Protein AF-A0A964ITR0-F1 (afdb_monomer_lite)

Sequence (146 aa):
MVRITKDMIMNPSRFAVGSYAFGALSALVSAALAALTTHGLAGLAPAGDQAVEWFKIATSFQMNHALGLIVVTAIAERLDAGQARTLMRAAAVLLGAGALLFPAALYSLSFGGPVFLAPYGGIAAMAGWALFGVAVLVTLKPKTTE

Foldseek 3Di:
DPPVVVVVPDPQPPLLVVLLVLLVVLLVVLVVLLVCLVPPLQVVFPLRVLLSVLSVVLSVL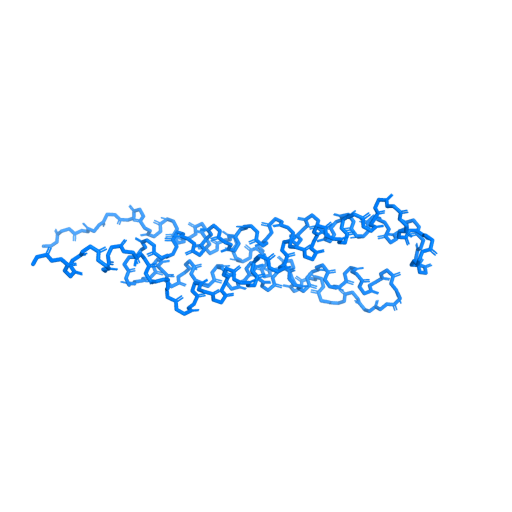LNVLSVVLNVLSVVLRVDDPDDLSVLSSQLSVLSSLLSPQQSVLSNQVSRVHHNVSNVVSVVSNVSSVVSNVVSVVVVPPDDPDD

Secondary structure (DSSP, 8-state):
--STTTTTS----HHHHHHHHHHHHHHHHHHHHHHHHHHTHHHHSTTTHHHHHHHHHHHHHHHHHHHHHHHHHHHHTTSPSSHHHHHHHHHHHHHHHHHHHHHHHHHHHTTT---TTHHHHHHHHHHHHHHHHHHHHHHTS-----

Radius of gyration: 18.73 Å; chains: 1; bounding box: 46×23×64 Å

Structure (mmCIF, N/CA/C/O backbone):
data_AF-A0A964ITR0-F1
#
_entry.id   AF-A0A964ITR0-F1
#
loop_
_atom_site.group_PDB
_atom_site.id
_atom_site.type_symbol
_atom_site.label_atom_id
_atom_site.label_alt_id
_atom_site.label_comp_id
_atom_site.label_asym_id
_atom_site.label_entity_id
_atom_site.label_seq_id
_atom_site.pdbx_PDB_ins_code
_atom_site.Cartn_x
_atom_site.Cartn_y
_atom_site.Cartn_z
_atom_site.occupancy
_atom_site.B_iso_or_equiv
_atom_site.auth_seq_id
_atom_site.auth_comp_id
_atom_site.auth_asym_id
_atom_site.auth_atom_id
_atom_site.pdbx_PDB_model_num
ATOM 1 N N . MET A 1 1 ? 3.448 8.458 42.096 1.00 51.94 1 MET A N 1
ATOM 2 C CA . MET A 1 1 ? 2.550 9.114 41.117 1.00 51.94 1 MET A CA 1
ATOM 3 C C . MET A 1 1 ? 3.240 9.481 39.783 1.00 51.94 1 MET A C 1
ATOM 5 O O . MET A 1 1 ? 2.706 10.287 39.045 1.00 51.94 1 MET A O 1
ATOM 9 N N . VAL A 1 2 ? 4.384 8.868 39.424 1.00 54.69 2 VAL A N 1
ATOM 10 C CA . VAL A 1 2 ? 5.163 9.182 38.191 1.00 54.69 2 VAL A CA 1
ATOM 11 C C . VAL A 1 2 ? 5.130 8.032 37.159 1.00 54.69 2 VAL A C 1
ATOM 13 O O . VAL A 1 2 ? 5.661 8.143 36.063 1.00 54.69 2 VAL A O 1
ATOM 16 N N . ARG A 1 3 ? 4.475 6.906 37.481 1.00 52.09 3 ARG A N 1
ATOM 17 C CA . ARG A 1 3 ? 4.377 5.739 36.583 1.00 52.09 3 ARG A CA 1
ATOM 18 C C . ARG A 1 3 ? 3.270 5.880 35.527 1.00 52.09 3 ARG A C 1
ATOM 20 O O . ARG A 1 3 ? 3.436 5.381 34.426 1.00 52.09 3 ARG A O 1
ATOM 27 N N . ILE A 1 4 ? 2.214 6.640 35.834 1.00 52.41 4 ILE A N 1
ATOM 28 C CA . ILE A 1 4 ? 1.032 6.821 34.970 1.00 52.41 4 ILE A CA 1
ATOM 29 C C . ILE A 1 4 ? 1.361 7.618 33.694 1.00 52.41 4 ILE A C 1
ATOM 31 O O . ILE A 1 4 ? 0.787 7.372 32.641 1.00 52.41 4 ILE A O 1
ATOM 35 N N . TH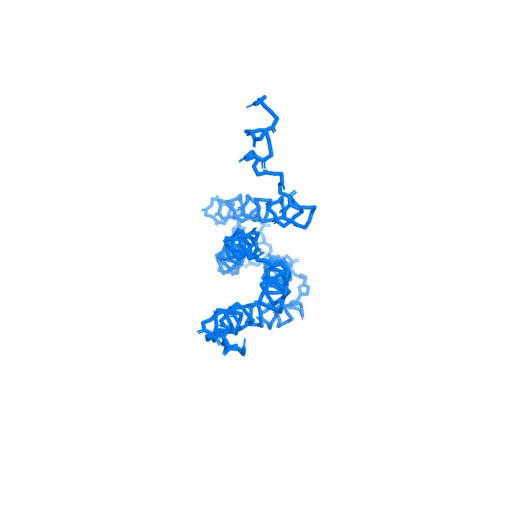R A 1 5 ? 2.331 8.535 33.738 1.00 48.47 5 THR A N 1
ATOM 36 C CA . THR A 1 5 ? 2.708 9.342 32.566 1.00 48.47 5 THR A CA 1
ATOM 37 C C . THR A 1 5 ? 3.561 8.587 31.549 1.00 48.47 5 THR A C 1
ATOM 39 O O . THR A 1 5 ? 3.550 8.948 30.377 1.00 48.47 5 THR A O 1
ATOM 42 N N . LYS A 1 6 ? 4.269 7.522 31.952 1.00 48.06 6 LYS A N 1
ATOM 43 C CA . LYS A 1 6 ? 5.081 6.716 31.025 1.00 48.06 6 LYS A CA 1
ATOM 44 C C . LYS A 1 6 ? 4.223 5.753 30.201 1.00 48.06 6 LYS A C 1
ATOM 46 O O . LYS A 1 6 ? 4.544 5.521 29.044 1.00 48.06 6 LYS A O 1
ATOM 51 N N . ASP A 1 7 ? 3.102 5.298 30.759 1.00 47.41 7 ASP A N 1
ATOM 52 C CA . ASP A 1 7 ? 2.083 4.520 30.039 1.00 47.41 7 ASP A CA 1
ATOM 53 C C . ASP A 1 7 ? 1.262 5.396 29.069 1.00 47.41 7 ASP A C 1
ATOM 55 O O . ASP A 1 7 ? 0.614 4.891 28.156 1.00 47.41 7 ASP A O 1
ATOM 59 N N . MET A 1 8 ? 1.332 6.723 29.235 1.00 48.25 8 MET A N 1
ATOM 60 C CA . MET A 1 8 ? 0.747 7.719 28.329 1.00 48.25 8 MET A CA 1
ATOM 61 C C . MET A 1 8 ? 1.672 8.063 27.145 1.00 48.25 8 MET A C 1
ATOM 63 O O . MET A 1 8 ? 1.247 8.714 26.190 1.00 48.25 8 MET A O 1
ATOM 67 N N . ILE A 1 9 ? 2.926 7.593 27.171 1.00 54.16 9 ILE A N 1
ATOM 68 C CA . ILE A 1 9 ? 3.764 7.501 25.976 1.00 54.16 9 ILE A CA 1
ATOM 69 C C . ILE A 1 9 ? 3.270 6.262 25.237 1.00 54.16 9 ILE A C 1
ATOM 71 O O . ILE A 1 9 ? 3.564 5.141 25.646 1.00 54.16 9 ILE A O 1
ATOM 75 N N . MET A 1 10 ? 2.469 6.469 24.189 1.00 60.19 10 MET A N 1
ATOM 76 C CA . MET A 1 10 ? 1.902 5.395 23.375 1.00 60.19 10 MET A CA 1
ATOM 77 C C . MET A 1 10 ? 2.989 4.387 23.003 1.00 60.19 10 MET A C 1
ATOM 79 O O . MET A 1 10 ? 3.831 4.677 22.157 1.00 60.19 10 MET A O 1
ATOM 83 N N . ASN A 1 11 ? 2.976 3.210 23.627 1.00 78.19 11 ASN A N 1
ATOM 84 C CA . ASN A 1 11 ? 3.771 2.093 23.154 1.00 78.19 11 ASN A CA 1
ATOM 85 C C . ASN A 1 11 ? 2.966 1.453 22.015 1.00 78.19 11 ASN A C 1
ATOM 87 O O . ASN A 1 11 ? 1.962 0.790 22.298 1.00 78.19 11 ASN A O 1
ATOM 91 N N . PRO A 1 12 ? 3.309 1.707 20.738 1.00 82.00 12 PRO A N 1
ATOM 92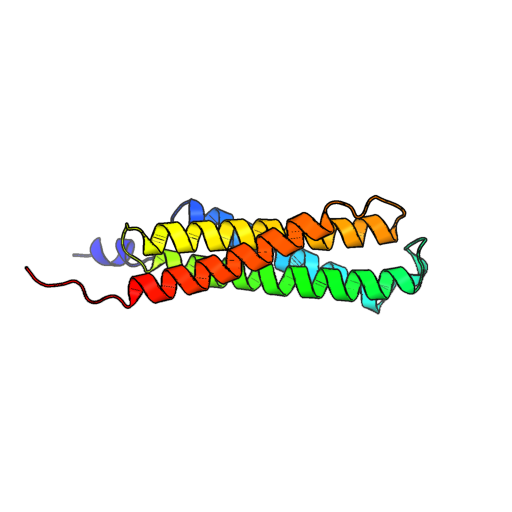 C CA . PRO A 1 12 ? 2.549 1.162 19.625 1.00 82.00 12 PRO A CA 1
ATOM 93 C C . PRO A 1 12 ? 2.531 -0.364 19.714 1.00 82.00 12 PRO A C 1
ATOM 95 O O . PRO A 1 12 ? 3.535 -0.996 20.055 1.00 82.00 12 PRO A O 1
ATOM 98 N N . SER A 1 13 ? 1.397 -0.985 19.385 1.00 92.75 13 SER A N 1
ATOM 99 C CA . SER A 1 13 ? 1.360 -2.442 19.296 1.00 92.75 13 SER A CA 1
ATOM 100 C C . SER A 1 13 ? 2.382 -2.940 18.268 1.00 92.75 13 SER A C 1
ATOM 102 O O . SER A 1 13 ? 2.724 -2.245 17.311 1.00 92.75 13 SER A O 1
ATOM 104 N N . ARG A 1 14 ? 2.841 -4.189 18.413 1.00 94.88 14 ARG A N 1
ATOM 105 C CA . ARG A 1 14 ? 3.760 -4.814 17.440 1.00 94.88 14 ARG A CA 1
ATOM 106 C C . ARG A 1 14 ? 3.228 -4.741 16.003 1.00 94.88 14 ARG A C 1
ATOM 108 O O . ARG A 1 14 ? 3.999 -4.539 15.072 1.00 94.88 14 ARG A O 1
ATOM 115 N N . PHE A 1 15 ? 1.907 -4.859 15.848 1.00 95.94 15 PHE A N 1
ATOM 116 C CA . PHE A 1 15 ? 1.224 -4.672 14.570 1.00 95.94 15 PHE A CA 1
ATOM 117 C C . PHE A 1 15 ? 1.441 -3.262 14.009 1.00 95.94 15 PHE A C 1
ATOM 119 O O . PHE A 1 15 ? 1.785 -3.112 12.837 1.00 95.94 15 PHE A O 1
ATOM 126 N N . ALA A 1 16 ? 1.257 -2.238 14.844 1.00 96.88 16 ALA A N 1
ATOM 127 C CA . ALA A 1 16 ? 1.418 -0.854 14.434 1.00 96.88 16 ALA A CA 1
ATOM 128 C C . ALA A 1 16 ? 2.868 -0.537 14.064 1.00 96.88 16 ALA A C 1
ATOM 130 O O . ALA A 1 16 ? 3.100 0.047 13.013 1.00 96.88 16 ALA A O 1
ATOM 131 N N . VAL A 1 17 ? 3.844 -1.003 14.851 1.00 97.44 17 VAL A N 1
ATOM 132 C CA . VAL A 1 17 ? 5.274 -0.849 14.525 1.00 97.44 17 VAL A CA 1
ATOM 133 C C . VAL A 1 17 ? 5.588 -1.429 13.145 1.00 97.44 17 VAL A C 1
ATOM 135 O O . VAL A 1 17 ? 6.172 -0.738 12.313 1.00 97.44 17 VAL A O 1
ATOM 138 N N . GLY A 1 18 ? 5.161 -2.668 12.880 1.00 98.06 18 GLY A N 1
ATOM 139 C CA . GLY A 1 18 ? 5.386 -3.314 11.585 1.00 98.06 18 GLY A CA 1
ATOM 140 C C . GLY A 1 18 ? 4.703 -2.580 10.430 1.00 98.06 18 GLY A C 1
ATOM 141 O O . GLY A 1 18 ? 5.325 -2.337 9.399 1.00 98.06 18 GLY A O 1
ATOM 142 N N . SER A 1 19 ? 3.450 -2.166 10.623 1.00 98.31 19 SER A N 1
ATOM 143 C CA . SER A 1 19 ? 2.670 -1.460 9.599 1.00 98.31 19 SER A CA 1
ATOM 144 C C . SER A 1 19 ? 3.242 -0.074 9.295 1.00 98.31 19 SER A C 1
ATOM 146 O O . SER A 1 19 ? 3.353 0.300 8.132 1.00 98.31 19 SER A O 1
ATOM 148 N N . TYR A 1 20 ? 3.676 0.676 10.310 1.00 98.56 20 TYR A N 1
ATOM 149 C CA . TYR A 1 20 ? 4.324 1.971 10.105 1.00 98.56 20 TYR A CA 1
ATOM 150 C C . TYR A 1 20 ? 5.673 1.836 9.412 1.00 98.56 20 TYR A C 1
ATOM 152 O O . TYR A 1 20 ? 5.942 2.592 8.484 1.00 98.56 20 TYR A O 1
ATOM 160 N N . ALA A 1 21 ? 6.498 0.864 9.813 1.00 98.50 21 ALA A N 1
ATOM 161 C CA . ALA A 1 21 ? 7.769 0.607 9.148 1.00 98.50 21 ALA A CA 1
ATOM 162 C C . ALA A 1 21 ? 7.551 0.252 7.669 1.00 98.50 21 ALA A C 1
ATOM 164 O O . ALA A 1 21 ? 8.182 0.839 6.792 1.00 98.50 21 ALA A O 1
ATOM 165 N N . PHE A 1 22 ? 6.606 -0.646 7.382 1.00 98.69 22 PHE A N 1
ATOM 166 C CA . PHE A 1 22 ? 6.273 -1.032 6.014 1.00 98.69 22 PHE A CA 1
ATOM 167 C C . PHE A 1 22 ? 5.727 0.144 5.191 1.00 98.69 22 PHE A C 1
ATOM 169 O O . PHE A 1 22 ? 6.153 0.348 4.056 1.00 98.69 22 PHE A O 1
ATOM 176 N N . GLY A 1 23 ? 4.826 0.948 5.761 1.00 98.69 23 GLY A N 1
ATOM 177 C CA . GLY A 1 23 ? 4.282 2.137 5.106 1.00 98.69 23 GLY A CA 1
ATOM 178 C C . GLY A 1 23 ? 5.344 3.187 4.813 1.00 98.69 23 GLY A C 1
ATOM 179 O O . GLY A 1 23 ? 5.424 3.679 3.691 1.00 98.69 23 GLY A O 1
ATOM 180 N N . ALA A 1 24 ? 6.202 3.491 5.788 1.00 98.75 24 ALA A N 1
ATOM 181 C CA . ALA A 1 24 ? 7.281 4.459 5.627 1.00 98.75 24 ALA A CA 1
ATOM 182 C C . ALA A 1 24 ? 8.287 4.011 4.558 1.00 98.75 24 ALA A C 1
ATOM 184 O O . ALA A 1 24 ? 8.650 4.801 3.689 1.00 98.75 24 ALA A O 1
ATOM 185 N N . LEU A 1 25 ? 8.690 2.736 4.572 1.00 98.81 25 LEU A N 1
ATOM 186 C CA . LEU A 1 25 ? 9.568 2.176 3.543 1.00 98.81 25 LEU A CA 1
ATOM 187 C C . LEU A 1 25 ? 8.901 2.186 2.165 1.00 98.81 25 LEU A C 1
ATOM 189 O O . LEU A 1 25 ? 9.534 2.561 1.183 1.00 98.81 25 LEU A O 1
ATOM 193 N N . SER A 1 26 ? 7.615 1.842 2.086 1.00 98.69 26 SER A N 1
ATOM 194 C CA 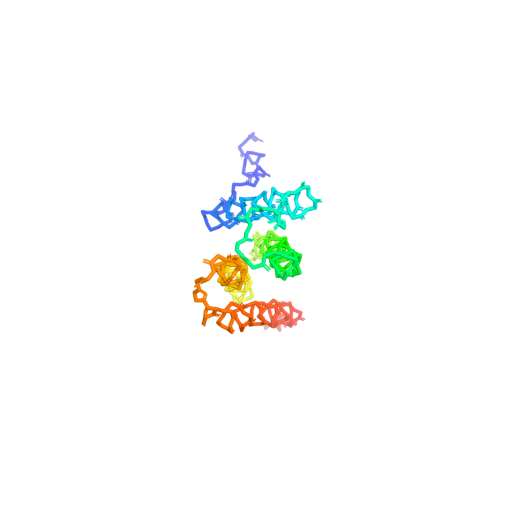. SER A 1 26 ? 6.867 1.865 0.825 1.00 98.69 26 SER A CA 1
ATOM 195 C C . SER A 1 26 ? 6.753 3.281 0.257 1.00 98.69 26 SER A C 1
ATOM 197 O O . SER A 1 26 ? 6.963 3.469 -0.940 1.00 98.69 26 SER A O 1
ATOM 199 N N . ALA A 1 27 ? 6.483 4.280 1.099 1.00 98.81 27 ALA A N 1
ATOM 200 C CA . ALA A 1 27 ? 6.452 5.686 0.708 1.00 98.81 27 ALA A CA 1
ATOM 201 C C . ALA A 1 27 ? 7.840 6.189 0.271 1.00 98.81 27 ALA A C 1
ATOM 203 O O . ALA A 1 27 ? 7.954 6.869 -0.747 1.00 98.81 27 ALA A O 1
ATOM 204 N N . LEU A 1 28 ? 8.906 5.804 0.982 1.00 98.81 28 LEU A N 1
ATOM 205 C CA . LEU A 1 28 ? 10.284 6.142 0.618 1.00 98.81 28 LEU A CA 1
ATOM 206 C C . LEU A 1 28 ? 10.668 5.566 -0.751 1.00 98.81 28 LEU A C 1
ATOM 208 O O . LEU A 1 28 ? 11.170 6.297 -1.603 1.00 98.81 28 LEU A O 1
ATOM 212 N N . VAL A 1 29 ? 10.397 4.277 -0.983 1.00 98.75 29 VAL A N 1
ATOM 213 C CA . VAL A 1 29 ? 10.639 3.623 -2.280 1.00 98.75 29 VAL A CA 1
ATOM 214 C C . VAL A 1 29 ? 9.847 4.323 -3.378 1.00 98.75 29 VAL A C 1
ATOM 216 O O . VAL A 1 29 ? 10.403 4.643 -4.423 1.00 98.75 29 VAL A O 1
ATOM 219 N N . SER A 1 30 ? 8.575 4.631 -3.127 1.00 98.69 30 SER A N 1
ATOM 220 C CA . SER A 1 30 ? 7.758 5.375 -4.081 1.00 98.69 30 SER A CA 1
ATOM 221 C C . SER A 1 30 ? 8.353 6.743 -4.419 1.00 98.69 30 SER A C 1
ATOM 223 O O . SER A 1 30 ? 8.354 7.116 -5.588 1.00 98.69 30 SER A O 1
ATOM 225 N N . ALA A 1 31 ? 8.842 7.499 -3.434 1.00 98.56 31 ALA A N 1
ATOM 226 C CA . ALA A 1 31 ? 9.439 8.812 -3.666 1.00 98.56 31 ALA A CA 1
ATOM 227 C C . ALA A 1 31 ? 10.743 8.707 -4.475 1.00 98.56 31 ALA A C 1
ATOM 229 O O . ALA A 1 31 ? 10.944 9.457 -5.430 1.00 98.56 31 ALA A O 1
ATOM 230 N N . ALA A 1 32 ? 11.599 7.735 -4.143 1.00 98.56 32 ALA A N 1
ATOM 231 C CA . ALA A 1 32 ? 12.842 7.485 -4.868 1.00 98.56 32 ALA A CA 1
ATOM 232 C C . ALA A 1 32 ? 12.581 7.074 -6.328 1.00 98.56 32 ALA A C 1
ATOM 234 O O . ALA A 1 32 ? 13.202 7.607 -7.249 1.00 98.56 32 ALA A O 1
ATOM 235 N N . LEU A 1 33 ? 11.626 6.169 -6.558 1.00 98.25 33 LEU A N 1
ATOM 236 C CA . LEU A 1 33 ? 11.261 5.732 -7.906 1.00 98.25 33 LEU A CA 1
ATOM 237 C C . LEU A 1 33 ? 10.540 6.834 -8.695 1.00 98.25 33 LEU A C 1
ATOM 239 O O . LEU A 1 33 ? 10.762 6.952 -9.898 1.00 98.25 33 LEU A O 1
ATOM 243 N N . ALA A 1 34 ? 9.747 7.694 -8.050 1.00 98.00 34 ALA A N 1
ATOM 244 C CA . ALA A 1 34 ? 9.143 8.858 -8.704 1.00 98.00 34 ALA A CA 1
ATOM 245 C C . ALA A 1 34 ? 10.208 9.870 -9.172 1.00 98.00 34 ALA A C 1
ATOM 247 O O . ALA A 1 34 ? 10.111 10.413 -10.276 1.00 98.00 34 ALA A O 1
ATOM 248 N N . ALA A 1 35 ? 11.271 10.070 -8.385 1.00 97.69 35 ALA A N 1
ATOM 249 C CA . ALA A 1 35 ? 12.417 10.875 -8.805 1.00 97.69 35 ALA A CA 1
ATOM 250 C C . ALA A 1 35 ? 13.148 10.237 -10.003 1.00 97.69 35 ALA A C 1
ATOM 252 O O . ALA A 1 35 ? 13.403 10.916 -10.998 1.00 97.69 35 ALA A O 1
ATOM 253 N N . LEU A 1 36 ? 13.407 8.922 -9.962 1.00 96.88 36 LEU A N 1
ATOM 254 C CA . LEU A 1 36 ? 13.999 8.183 -11.089 1.00 96.88 36 LEU A CA 1
ATOM 255 C C . LEU A 1 36 ? 13.165 8.326 -12.374 1.00 96.88 36 LEU A C 1
ATOM 257 O O . LEU A 1 36 ? 13.714 8.528 -13.458 1.00 96.88 36 LEU A O 1
ATOM 261 N N . THR A 1 37 ? 11.839 8.271 -12.235 1.00 96.56 37 THR A N 1
ATOM 262 C CA . THR A 1 37 ? 10.872 8.395 -13.337 1.00 96.56 37 THR A CA 1
ATOM 263 C C . THR A 1 37 ? 11.028 9.709 -14.096 1.00 96.56 37 THR A C 1
ATOM 265 O O . THR A 1 37 ? 10.991 9.711 -15.322 1.00 96.56 37 THR A O 1
ATOM 268 N N . THR A 1 38 ? 11.246 10.815 -13.381 1.00 92.12 38 THR A N 1
ATOM 269 C CA . THR A 1 38 ? 11.342 12.161 -13.972 1.00 92.12 38 THR A CA 1
ATOM 270 C C . THR A 1 38 ? 12.712 12.449 -14.593 1.00 92.12 38 THR A C 1
ATOM 272 O O . THR A 1 38 ? 12.801 13.232 -15.534 1.00 92.12 38 THR A O 1
ATOM 275 N N . HIS A 1 39 ? 13.785 11.841 -14.078 1.00 91.69 39 HIS A N 1
ATOM 276 C CA . HIS A 1 39 ? 15.153 12.257 -14.412 1.00 91.69 39 HIS A CA 1
ATOM 277 C C . HIS A 1 39 ? 15.944 11.289 -15.300 1.00 91.69 39 HIS A C 1
ATOM 279 O O . HIS A 1 39 ? 16.929 11.719 -15.894 1.00 91.69 39 HIS A O 1
ATOM 285 N N . GLY A 1 40 ? 15.564 10.010 -15.410 1.00 90.81 40 GLY A N 1
ATOM 286 C CA . GLY A 1 40 ? 16.393 9.064 -16.174 1.00 90.81 40 GLY A CA 1
ATOM 287 C C . GLY A 1 40 ? 15.766 7.734 -16.573 1.00 90.81 40 GLY A C 1
ATOM 288 O O . GLY A 1 40 ? 16.417 6.955 -17.267 1.00 90.81 40 GLY A O 1
ATOM 289 N N . LEU A 1 41 ? 14.524 7.449 -16.175 1.00 95.06 41 LEU A N 1
ATOM 290 C CA . LEU A 1 41 ? 13.933 6.129 -16.398 1.00 95.06 41 LEU A CA 1
ATOM 291 C C . LEU A 1 41 ? 13.803 5.747 -17.880 1.00 95.06 41 LEU A C 1
ATOM 293 O O . LEU A 1 41 ? 14.081 4.599 -18.214 1.00 95.06 41 LEU A O 1
ATOM 297 N N . ALA A 1 42 ? 13.430 6.682 -18.762 1.00 94.12 42 ALA A N 1
ATOM 298 C CA . ALA A 1 42 ? 13.241 6.394 -20.189 1.00 94.12 42 ALA A CA 1
ATOM 299 C C . ALA A 1 42 ? 14.515 5.852 -20.865 1.00 94.12 42 ALA A C 1
ATOM 301 O O . ALA A 1 42 ? 14.435 4.975 -21.716 1.00 94.12 42 ALA A O 1
ATOM 302 N N . GLY A 1 43 ? 15.695 6.336 -20.459 1.00 93.88 43 GLY A N 1
ATOM 303 C CA . GLY A 1 43 ? 16.981 5.851 -20.974 1.00 93.88 43 GLY A CA 1
ATOM 304 C C . GLY A 1 43 ? 17.501 4.582 -20.288 1.00 93.88 43 GLY A C 1
ATOM 305 O O . GLY A 1 43 ? 18.478 4.002 -20.752 1.00 93.88 43 GLY A O 1
ATOM 306 N N . LEU A 1 44 ? 16.882 4.164 -19.179 1.00 95.19 44 LEU A N 1
ATOM 307 C CA . LEU A 1 44 ? 17.295 3.009 -18.376 1.00 95.19 44 LEU A CA 1
ATOM 308 C C . LEU A 1 44 ? 16.446 1.765 -18.666 1.00 95.19 44 LEU A C 1
ATOM 310 O O . LEU A 1 44 ? 16.966 0.650 -18.706 1.00 95.19 44 LEU A O 1
ATOM 314 N N . ALA A 1 45 ? 15.132 1.943 -18.798 1.00 96.44 45 ALA A N 1
ATOM 315 C CA . ALA A 1 45 ? 14.190 0.847 -18.949 1.00 96.44 45 ALA A CA 1
ATOM 316 C C . ALA A 1 45 ? 14.049 0.433 -20.427 1.00 96.44 45 ALA A C 1
ATOM 318 O O . ALA A 1 45 ? 13.848 1.300 -21.278 1.00 96.44 45 ALA A O 1
ATOM 319 N N . PRO A 1 46 ? 14.051 -0.875 -20.753 1.00 95.88 46 PRO A N 1
ATOM 320 C CA . PRO A 1 46 ? 13.831 -1.364 -22.118 1.00 95.88 46 PRO A CA 1
ATOM 321 C C . PRO A 1 46 ? 12.522 -0.884 -22.756 1.00 95.88 46 PRO A C 1
ATOM 323 O O . PRO A 1 46 ? 12.448 -0.737 -23.972 1.00 95.88 46 PRO A O 1
ATOM 326 N N . ALA A 1 47 ? 11.490 -0.632 -21.945 1.00 94.88 47 ALA A N 1
ATOM 327 C CA . ALA A 1 47 ? 10.207 -0.119 -22.417 1.00 94.88 47 ALA A CA 1
ATOM 328 C C . ALA A 1 47 ? 10.200 1.402 -22.704 1.00 94.88 47 ALA A C 1
ATOM 330 O O . ALA A 1 47 ? 9.161 1.935 -23.093 1.00 94.88 47 ALA A O 1
ATOM 331 N N . GLY A 1 48 ? 11.323 2.110 -22.530 1.00 96.06 48 GLY A N 1
ATOM 332 C CA . GLY A 1 48 ? 11.468 3.520 -22.903 1.00 96.06 48 GLY A CA 1
ATOM 333 C C . GLY A 1 48 ? 10.436 4.433 -22.235 1.00 96.06 48 GLY A C 1
ATOM 334 O O . GLY A 1 48 ? 10.174 4.326 -21.037 1.00 96.06 48 GLY A O 1
ATOM 335 N N . ASP A 1 49 ? 9.801 5.307 -23.016 1.00 96.69 49 ASP A N 1
ATOM 336 C CA . ASP A 1 49 ? 8.777 6.243 -22.525 1.00 96.69 49 ASP A CA 1
ATOM 337 C C . ASP A 1 49 ? 7.551 5.539 -21.923 1.00 96.69 49 ASP A C 1
ATOM 339 O O . ASP A 1 49 ? 6.928 6.048 -20.991 1.00 96.69 49 ASP A O 1
ATOM 343 N N . GLN A 1 50 ? 7.232 4.322 -22.372 1.00 97.12 50 GLN A N 1
ATOM 344 C CA . GLN A 1 50 ? 6.137 3.546 -21.791 1.00 97.12 50 GLN A CA 1
ATOM 345 C C . GLN A 1 50 ? 6.433 3.157 -20.332 1.00 97.12 50 GLN A C 1
ATOM 347 O O . GLN A 1 50 ? 5.520 3.118 -19.501 1.00 97.12 50 GLN A O 1
ATOM 352 N N . ALA A 1 51 ? 7.709 2.934 -19.989 1.00 97.81 51 ALA A N 1
ATOM 353 C CA . ALA A 1 51 ? 8.125 2.691 -18.610 1.00 97.81 51 ALA A CA 1
ATOM 354 C C . ALA A 1 51 ? 7.853 3.900 -17.710 1.00 97.81 51 ALA A C 1
ATOM 356 O O . ALA A 1 51 ? 7.486 3.719 -16.548 1.00 97.81 51 ALA A O 1
ATOM 357 N N . VAL A 1 52 ? 8.014 5.118 -18.238 1.00 98.19 52 VAL A N 1
ATOM 358 C CA . VAL A 1 52 ? 7.740 6.367 -17.514 1.00 98.19 52 VAL A CA 1
ATOM 359 C C . VAL A 1 52 ? 6.273 6.439 -17.111 1.00 98.19 52 VAL A C 1
ATOM 361 O O . VAL A 1 52 ? 5.974 6.710 -15.947 1.00 98.19 52 VAL A O 1
ATOM 364 N N . GLU A 1 53 ? 5.358 6.123 -18.024 1.00 98.06 53 GLU A N 1
ATOM 365 C CA . GLU A 1 53 ? 3.924 6.116 -17.723 1.00 98.06 53 GLU A CA 1
ATOM 366 C C . GLU A 1 53 ? 3.551 5.038 -16.698 1.00 98.06 53 GLU A C 1
ATOM 368 O O . GLU A 1 53 ? 2.845 5.315 -15.724 1.00 98.06 53 GLU A O 1
ATOM 373 N N . TRP A 1 54 ? 4.092 3.824 -16.831 1.00 98.38 54 TRP A N 1
ATOM 374 C CA . TRP A 1 54 ? 3.860 2.768 -15.844 1.00 98.38 54 TRP A CA 1
ATOM 375 C C . TRP A 1 54 ? 4.413 3.117 -14.464 1.00 98.38 54 TRP A C 1
ATOM 377 O O . TRP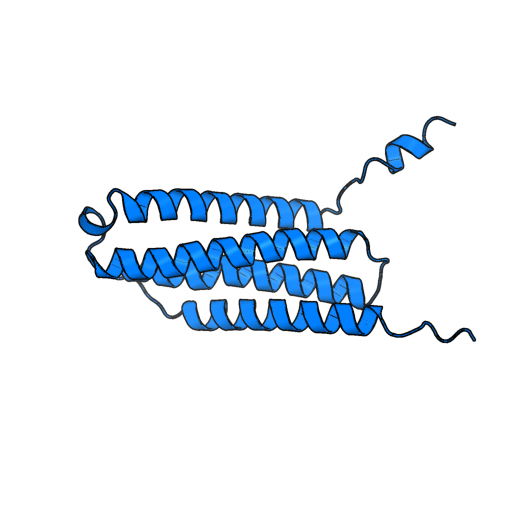 A 1 54 ? 3.733 2.889 -13.464 1.00 98.38 54 TRP A O 1
ATOM 387 N N . PHE A 1 55 ? 5.602 3.715 -14.385 1.00 98.44 55 PHE A N 1
ATOM 388 C CA . PHE A 1 55 ? 6.177 4.125 -13.109 1.00 98.44 55 PHE A CA 1
ATOM 389 C C . PHE A 1 55 ? 5.411 5.282 -12.463 1.00 98.44 55 PHE A C 1
ATOM 391 O O . PHE A 1 55 ? 5.243 5.268 -11.244 1.00 98.44 55 PHE A O 1
ATOM 398 N N . LYS A 1 56 ? 4.892 6.254 -13.227 1.00 98.31 56 LYS A N 1
ATOM 399 C CA . LYS A 1 56 ? 4.024 7.317 -12.679 1.00 98.31 56 LYS A CA 1
ATOM 400 C C . LYS A 1 56 ? 2.783 6.730 -12.008 1.00 98.31 56 LYS A C 1
ATOM 402 O O . LYS A 1 56 ? 2.439 7.125 -10.892 1.00 98.31 56 LYS A O 1
ATOM 407 N N . ILE A 1 57 ? 2.141 5.760 -12.663 1.00 98.31 57 ILE A N 1
ATOM 408 C CA . ILE A 1 57 ? 0.974 5.053 -12.121 1.00 98.31 57 ILE A CA 1
A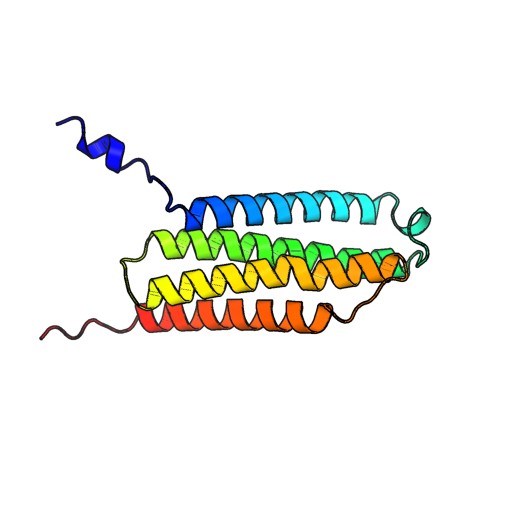TOM 409 C C . ILE A 1 57 ? 1.375 4.255 -10.875 1.00 98.31 57 ILE A C 1
ATOM 411 O O . ILE A 1 57 ? 0.742 4.383 -9.828 1.00 98.31 57 ILE A O 1
ATOM 415 N N . ALA A 1 58 ? 2.439 3.458 -10.970 1.00 98.56 58 ALA A N 1
ATOM 416 C CA . ALA A 1 58 ? 2.901 2.579 -9.904 1.00 98.56 58 ALA A CA 1
ATOM 417 C C . ALA A 1 58 ? 3.315 3.351 -8.645 1.00 98.56 58 ALA A C 1
ATOM 419 O O . ALA A 1 58 ? 2.837 3.046 -7.556 1.00 98.56 58 ALA A O 1
ATOM 420 N N . THR A 1 59 ? 4.139 4.388 -8.787 1.00 98.69 59 THR A N 1
ATOM 421 C CA . THR A 1 59 ? 4.595 5.214 -7.660 1.00 98.69 59 THR A CA 1
ATOM 422 C C . THR A 1 59 ? 3.426 5.941 -7.001 1.00 98.69 59 THR A C 1
ATOM 424 O O . THR A 1 59 ? 3.240 5.837 -5.792 1.00 98.69 59 THR A O 1
ATOM 427 N N . SER A 1 60 ? 2.547 6.579 -7.777 1.00 98.62 60 SER A N 1
ATOM 428 C CA . SER A 1 60 ? 1.352 7.232 -7.223 1.00 98.62 60 SER A CA 1
ATOM 429 C C . SER A 1 60 ? 0.457 6.237 -6.473 1.00 98.62 60 SER A C 1
ATOM 431 O O . SER A 1 60 ? 0.002 6.513 -5.361 1.00 98.62 60 SER A O 1
ATOM 433 N N . PHE A 1 61 ? 0.247 5.044 -7.038 1.00 98.75 61 PHE A N 1
ATOM 434 C CA . PHE A 1 61 ? -0.512 3.978 -6.389 1.00 98.75 61 PHE A CA 1
ATOM 435 C C . PHE A 1 61 ? 0.158 3.519 -5.085 1.00 98.75 61 PHE A C 1
ATOM 437 O O . PHE A 1 61 ? -0.511 3.423 -4.055 1.00 98.75 61 PHE A O 1
ATOM 444 N N . GLN A 1 62 ? 1.470 3.272 -5.107 1.00 98.81 62 GLN A N 1
ATOM 445 C CA . GLN A 1 62 ? 2.261 2.848 -3.953 1.00 98.81 62 GLN A CA 1
ATOM 446 C C . GLN A 1 62 ? 2.198 3.875 -2.820 1.00 98.81 62 GLN A C 1
ATOM 448 O O . GLN A 1 62 ? 1.899 3.504 -1.686 1.00 98.81 62 GLN A O 1
ATOM 453 N N . MET A 1 63 ? 2.416 5.159 -3.124 1.00 98.81 63 MET A N 1
ATOM 454 C CA . MET A 1 63 ? 2.356 6.245 -2.144 1.00 98.81 63 MET A CA 1
ATOM 455 C C . MET A 1 63 ? 0.974 6.341 -1.495 1.00 98.81 63 MET A C 1
ATOM 457 O O . MET A 1 63 ? 0.866 6.330 -0.269 1.00 98.81 63 MET A O 1
ATOM 461 N N . ASN A 1 64 ? -0.092 6.378 -2.300 1.00 98.75 64 ASN A N 1
ATOM 462 C CA . ASN A 1 64 ? -1.455 6.544 -1.793 1.00 98.75 64 ASN A CA 1
ATOM 463 C C . ASN A 1 64 ? -1.847 5.425 -0.818 1.00 98.75 64 ASN A C 1
ATOM 465 O O . ASN A 1 64 ? -2.416 5.688 0.242 1.00 98.75 64 ASN A O 1
ATOM 469 N N . HIS A 1 65 ? -1.504 4.176 -1.140 1.00 98.81 65 HIS A N 1
ATOM 470 C CA . HIS A 1 65 ? -1.843 3.028 -0.297 1.00 98.81 65 HIS A CA 1
ATOM 471 C C . HIS A 1 65 ? -0.895 2.871 0.899 1.00 98.81 65 HIS A C 1
ATOM 473 O O . HIS A 1 65 ? -1.338 2.439 1.962 1.00 98.81 65 HIS A O 1
ATOM 479 N N . ALA A 1 66 ? 0.368 3.293 0.784 1.00 98.88 66 ALA A N 1
ATOM 480 C CA . ALA A 1 66 ? 1.289 3.377 1.915 1.00 98.88 66 ALA A CA 1
ATOM 481 C C . ALA A 1 66 ? 0.828 4.412 2.956 1.00 98.88 66 ALA A C 1
ATOM 483 O O . ALA A 1 66 ? 0.812 4.126 4.154 1.00 98.88 66 ALA A O 1
ATOM 484 N N . LEU A 1 67 ? 0.389 5.594 2.512 1.00 98.81 67 LEU A N 1
ATOM 485 C CA . LEU A 1 67 ? -0.191 6.608 3.396 1.00 98.81 67 LEU A CA 1
ATOM 486 C C . LEU A 1 67 ? -1.519 6.130 3.995 1.00 98.81 67 LEU A C 1
ATOM 488 O O . LEU A 1 67 ? -1.735 6.282 5.197 1.00 98.81 67 LEU A O 1
ATOM 492 N N . GLY A 1 68 ? -2.369 5.482 3.191 1.00 98.75 68 GLY A N 1
ATOM 493 C CA . GLY A 1 68 ? -3.598 4.842 3.663 1.00 98.75 68 GLY A CA 1
ATOM 494 C C . GLY A 1 68 ? -3.336 3.823 4.775 1.00 98.75 68 GLY A C 1
ATOM 495 O O . GLY A 1 68 ? -3.942 3.914 5.839 1.00 98.75 68 GLY A O 1
ATOM 496 N N . LEU A 1 69 ? -2.379 2.909 4.584 1.00 98.81 69 LEU A N 1
ATOM 497 C CA . LEU A 1 69 ? -1.928 1.956 5.605 1.00 98.81 69 LEU A CA 1
ATOM 498 C C . LEU A 1 69 ? -1.541 2.668 6.909 1.00 98.81 69 LEU A C 1
ATOM 500 O O . LEU A 1 69 ? -1.994 2.256 7.979 1.00 98.81 69 LEU A O 1
ATOM 504 N N . ILE A 1 70 ? -0.720 3.723 6.838 1.00 98.69 70 ILE A N 1
ATOM 505 C CA . ILE A 1 70 ? -0.259 4.467 8.022 1.00 98.69 70 ILE A CA 1
ATOM 506 C C . ILE A 1 70 ? -1.450 5.091 8.756 1.00 98.69 70 ILE A C 1
ATOM 508 O O . ILE A 1 70 ? -1.595 4.905 9.965 1.00 98.69 70 ILE A O 1
ATOM 512 N N . VAL A 1 71 ? -2.331 5.787 8.036 1.00 98.62 71 VAL A N 1
ATOM 513 C CA . VAL A 1 71 ? -3.503 6.455 8.620 1.00 98.62 71 VAL A CA 1
ATOM 514 C C . VAL A 1 71 ? -4.463 5.443 9.243 1.00 98.62 71 VAL A C 1
ATOM 516 O O . VAL A 1 71 ? -4.853 5.596 10.400 1.00 98.62 71 VAL A O 1
ATOM 519 N N . VAL A 1 72 ? -4.810 4.378 8.518 1.00 98.56 72 VAL A N 1
ATOM 520 C CA . VAL A 1 72 ? -5.716 3.330 9.009 1.00 98.56 72 VAL A CA 1
ATOM 521 C C . VAL A 1 72 ? -5.126 2.623 10.232 1.00 98.56 72 VAL A C 1
ATOM 523 O O . VAL A 1 72 ? -5.842 2.387 11.205 1.00 98.56 72 VAL A O 1
ATOM 526 N N . THR A 1 73 ? -3.817 2.357 10.247 1.00 98.38 73 THR A N 1
ATOM 527 C CA . THR A 1 73 ? -3.124 1.814 11.428 1.00 98.38 73 THR A CA 1
ATOM 528 C C . THR A 1 73 ? -3.225 2.762 12.625 1.00 98.38 73 THR A C 1
ATOM 530 O O . THR A 1 73 ? -3.532 2.318 13.732 1.00 98.38 73 THR A O 1
ATOM 533 N N . ALA A 1 74 ? -3.024 4.066 12.416 1.00 97.12 74 ALA A N 1
ATOM 534 C CA . ALA A 1 74 ? -3.118 5.064 13.481 1.00 97.12 74 ALA A CA 1
ATOM 535 C C . ALA A 1 74 ? -4.525 5.160 14.078 1.00 97.12 74 ALA A C 1
ATOM 537 O O . ALA A 1 74 ? -4.668 5.312 15.291 1.00 97.12 74 ALA A O 1
ATOM 538 N N . ILE A 1 75 ? -5.561 5.020 13.249 1.00 96.44 75 ILE A N 1
ATOM 539 C CA . ILE A 1 75 ? -6.953 4.953 13.706 1.00 96.44 75 ILE A CA 1
ATOM 540 C C . ILE A 1 75 ? -7.194 3.652 14.482 1.00 96.44 75 ILE A C 1
ATOM 542 O O . ILE A 1 75 ? -7.766 3.692 15.568 1.00 96.44 75 ILE A O 1
ATOM 546 N N . ALA A 1 76 ? -6.710 2.510 13.981 1.00 96.19 76 ALA A N 1
ATOM 547 C CA . ALA A 1 76 ? -6.880 1.206 14.624 1.00 96.19 76 ALA A CA 1
ATOM 548 C C . ALA A 1 76 ? -6.326 1.161 16.058 1.00 96.19 76 ALA A C 1
ATOM 550 O O . ALA A 1 76 ? -6.883 0.479 16.915 1.00 96.19 76 ALA A O 1
ATOM 551 N N . GLU A 1 77 ? -5.232 1.873 16.329 1.00 94.06 77 GLU A N 1
ATOM 552 C CA . GLU A 1 77 ? -4.609 1.911 17.658 1.00 94.06 77 GLU A CA 1
ATOM 553 C C . GLU A 1 77 ? -5.364 2.776 18.671 1.00 94.06 77 GLU A C 1
ATOM 555 O O . GLU A 1 77 ? -5.123 2.647 19.867 1.00 94.06 77 GLU A O 1
ATOM 560 N N . ARG A 1 78 ? -6.302 3.611 18.213 1.00 92.88 78 ARG A N 1
ATOM 561 C CA . ARG A 1 78 ? -7.198 4.389 19.081 1.00 92.88 78 ARG A CA 1
ATOM 562 C C . ARG A 1 78 ? -8.490 3.651 19.423 1.00 92.88 78 ARG A C 1
ATOM 564 O O . ARG A 1 78 ? -9.272 4.153 20.222 1.00 92.88 78 ARG A O 1
ATOM 571 N N . LEU A 1 79 ? -8.735 2.501 18.798 1.00 91.62 79 LEU A N 1
ATOM 572 C CA . LEU A 1 79 ? -9.920 1.691 19.045 1.00 91.62 79 LEU A CA 1
ATOM 573 C C . LEU A 1 79 ? -9.646 0.653 20.134 1.00 91.62 79 LEU A C 1
ATOM 575 O O . LEU A 1 79 ? -8.592 0.007 20.155 1.00 91.62 79 LEU A O 1
ATOM 579 N N . ASP A 1 80 ? -10.643 0.433 20.987 1.00 91.19 80 ASP A N 1
ATOM 580 C CA . ASP A 1 80 ? -10.650 -0.691 21.918 1.00 91.19 80 ASP A CA 1
ATOM 581 C C . ASP A 1 80 ? -10.593 -2.030 21.169 1.00 91.19 80 ASP A C 1
ATOM 583 O O . ASP A 1 80 ? -10.893 -2.140 19.973 1.00 91.19 80 ASP A O 1
ATOM 587 N N . ALA A 1 81 ? -10.193 -3.088 21.877 1.00 90.81 81 ALA A N 1
ATOM 588 C CA . ALA A 1 81 ? -10.259 -4.434 21.325 1.00 90.81 81 ALA A CA 1
ATOM 589 C C . ALA A 1 81 ? -11.711 -4.777 20.940 1.00 90.81 81 ALA A C 1
ATOM 591 O O . ALA A 1 81 ? -12.621 -4.686 21.760 1.00 90.81 81 ALA A O 1
ATOM 592 N N . GLY A 1 82 ? -11.927 -5.168 19.683 1.00 92.81 82 GLY A N 1
ATOM 593 C CA . GLY A 1 82 ? -13.258 -5.460 19.162 1.00 92.81 82 GLY A CA 1
ATOM 594 C C . GLY A 1 82 ? -13.294 -5.544 17.640 1.00 92.81 82 GLY A C 1
ATOM 595 O O . GLY A 1 82 ? -12.269 -5.423 16.964 1.00 92.81 82 GLY A O 1
ATOM 596 N N . GLN A 1 83 ? -14.497 -5.736 17.094 1.00 95.12 83 GLN A N 1
ATOM 597 C CA . GLN A 1 83 ? -14.712 -5.953 15.660 1.00 95.12 83 GLN A CA 1
ATOM 598 C C . GLN A 1 83 ? -14.170 -4.803 14.799 1.00 95.12 83 GLN A C 1
ATOM 600 O O . GLN A 1 83 ? -13.472 -5.058 13.820 1.00 95.12 83 GLN A O 1
ATOM 605 N N . ALA A 1 84 ? -14.431 -3.549 15.182 1.00 95.25 84 ALA A N 1
ATOM 606 C CA . ALA A 1 84 ? -13.960 -2.378 14.443 1.00 95.25 84 ALA A CA 1
ATOM 607 C C . ALA A 1 84 ? -12.425 -2.344 14.334 1.00 95.25 84 ALA A C 1
ATOM 609 O O . ALA A 1 84 ? -11.890 -2.175 13.240 1.00 95.25 84 ALA A O 1
ATOM 610 N N . ARG A 1 85 ? -11.703 -2.602 15.435 1.00 96.12 85 ARG A N 1
ATOM 611 C CA . ARG A 1 85 ? -10.233 -2.671 15.430 1.00 96.12 85 ARG A CA 1
ATOM 612 C C . ARG A 1 85 ? -9.714 -3.794 14.534 1.00 96.12 85 ARG A C 1
ATOM 614 O O . ARG A 1 85 ? -8.755 -3.584 13.795 1.00 96.12 85 ARG A O 1
ATOM 621 N N . THR A 1 86 ? -10.339 -4.970 14.573 1.00 97.31 86 THR A N 1
ATOM 622 C CA . THR A 1 86 ? -9.960 -6.103 13.713 1.00 97.31 86 THR A CA 1
ATOM 623 C C . THR A 1 86 ? -10.136 -5.766 12.233 1.00 97.31 86 THR A C 1
ATOM 625 O O . THR A 1 86 ? -9.223 -6.005 11.445 1.00 97.31 86 THR A O 1
ATOM 628 N N . LEU A 1 87 ? -11.263 -5.152 11.862 1.00 98.19 87 LEU A N 1
ATOM 629 C CA . LEU A 1 87 ? -11.520 -4.720 10.487 1.00 98.19 87 LEU A CA 1
ATOM 630 C C . LEU A 1 87 ? -10.530 -3.637 10.032 1.00 98.19 87 LEU A C 1
ATOM 632 O O . LEU A 1 87 ? -10.004 -3.737 8.928 1.00 98.19 87 LEU A O 1
ATOM 636 N N . MET A 1 88 ? -10.200 -2.664 10.890 1.00 98.25 88 MET A N 1
ATOM 637 C CA . MET A 1 88 ? -9.176 -1.651 10.592 1.00 98.25 88 MET A CA 1
ATOM 638 C C . MET A 1 88 ? -7.796 -2.277 10.349 1.00 98.25 88 MET A C 1
ATOM 640 O O . MET A 1 88 ? -7.089 -1.893 9.420 1.00 98.25 88 MET A O 1
ATOM 644 N N . ARG A 1 89 ? -7.400 -3.275 11.148 1.00 98.38 89 ARG A N 1
ATOM 645 C CA . ARG A 1 89 ? -6.125 -3.983 10.942 1.00 98.38 89 ARG A CA 1
ATOM 646 C C . ARG A 1 89 ? -6.114 -4.788 9.646 1.00 98.38 89 ARG A C 1
ATOM 648 O O . ARG A 1 89 ? -5.110 -4.772 8.940 1.00 98.38 89 ARG A O 1
ATOM 655 N N . ALA A 1 90 ? -7.219 -5.452 9.311 1.00 98.69 90 ALA A N 1
ATOM 656 C CA . ALA A 1 90 ? -7.357 -6.152 8.037 1.00 98.69 90 ALA A CA 1
ATOM 657 C C . ALA A 1 90 ? -7.294 -5.177 6.848 1.00 98.69 90 ALA A C 1
ATOM 659 O O . ALA A 1 90 ? -6.580 -5.440 5.882 1.00 98.69 90 ALA A O 1
ATOM 660 N N . ALA A 1 91 ? -7.961 -4.022 6.953 1.00 98.81 91 ALA A N 1
ATOM 661 C CA . ALA A 1 91 ? -7.881 -2.947 5.969 1.00 98.81 91 ALA A CA 1
ATOM 662 C C . ALA A 1 91 ? -6.432 -2.488 5.756 1.00 98.81 91 ALA A C 1
ATOM 664 O O . ALA A 1 91 ? -5.961 -2.461 4.623 1.00 98.81 91 ALA A O 1
ATOM 665 N N . ALA A 1 92 ? -5.699 -2.215 6.840 1.00 98.75 92 ALA A N 1
ATOM 666 C CA . ALA A 1 92 ? -4.285 -1.859 6.787 1.00 98.75 92 ALA A CA 1
ATOM 667 C C . ALA A 1 92 ? -3.451 -2.928 6.051 1.00 98.75 92 ALA A C 1
ATOM 669 O O . ALA A 1 92 ? -2.766 -2.605 5.084 1.00 98.75 92 ALA A O 1
ATOM 670 N N . VAL A 1 93 ? -3.558 -4.208 6.425 1.00 98.81 93 VAL A N 1
ATOM 671 C CA . VAL A 1 93 ? -2.817 -5.297 5.755 1.00 98.81 93 VAL A CA 1
ATOM 672 C C . VAL A 1 93 ? -3.098 -5.342 4.250 1.00 98.81 93 VAL A C 1
ATOM 674 O O . VAL A 1 93 ? -2.167 -5.465 3.456 1.00 98.81 93 VAL A O 1
ATOM 677 N N . LEU A 1 94 ? -4.361 -5.202 3.848 1.00 98.88 94 LEU A N 1
ATOM 678 C CA . LEU A 1 94 ? -4.758 -5.216 2.440 1.00 98.88 94 LEU A CA 1
ATOM 679 C C . LEU A 1 94 ? -4.246 -3.997 1.662 1.00 98.88 94 LEU A C 1
ATOM 681 O O . LEU A 1 94 ? -3.784 -4.150 0.532 1.00 98.88 94 LEU A O 1
ATOM 685 N N . LEU A 1 95 ? -4.257 -2.806 2.269 1.00 98.88 95 LEU A N 1
ATOM 686 C CA . LEU A 1 95 ? -3.642 -1.609 1.685 1.00 98.88 95 LEU A CA 1
ATOM 687 C C . LEU A 1 95 ? -2.130 -1.798 1.509 1.00 98.88 95 LEU A C 1
ATOM 689 O O . LEU A 1 95 ? -1.593 -1.457 0.459 1.00 98.88 95 LEU A O 1
ATOM 693 N N . GLY A 1 96 ? -1.455 -2.402 2.492 1.00 98.75 96 GLY A N 1
ATOM 694 C CA . GLY A 1 96 ? -0.037 -2.749 2.395 1.00 98.75 96 GLY A CA 1
ATOM 695 C C . GLY A 1 96 ? 0.254 -3.754 1.275 1.00 98.75 96 GLY A C 1
ATOM 696 O O . GLY A 1 96 ? 1.175 -3.551 0.488 1.00 98.75 96 GLY A O 1
ATOM 697 N N . ALA A 1 97 ? -0.568 -4.799 1.143 1.00 98.81 97 ALA A N 1
ATOM 698 C CA . ALA A 1 97 ? -0.463 -5.755 0.042 1.00 98.81 97 ALA A CA 1
ATOM 699 C C . ALA A 1 97 ? -0.685 -5.080 -1.324 1.00 98.81 97 ALA A C 1
ATOM 701 O O . ALA A 1 97 ? 0.076 -5.323 -2.261 1.00 98.81 97 ALA A O 1
ATOM 702 N N . GLY A 1 98 ? -1.673 -4.185 -1.432 1.00 98.69 98 GLY A N 1
ATOM 703 C CA . GLY A 1 98 ? -1.907 -3.382 -2.633 1.00 98.69 98 GLY A CA 1
ATOM 704 C C . GLY A 1 98 ? -0.713 -2.492 -2.984 1.00 98.69 98 GLY A C 1
ATOM 705 O O . GLY A 1 98 ? -0.258 -2.510 -4.128 1.00 98.69 98 GLY A O 1
ATOM 706 N N . ALA A 1 99 ? -0.150 -1.792 -1.992 1.00 98.62 99 ALA A N 1
ATOM 707 C CA . ALA A 1 99 ? 1.035 -0.941 -2.131 1.00 98.62 99 ALA A CA 1
ATOM 708 C C . ALA A 1 99 ? 2.301 -1.702 -2.562 1.00 98.62 99 ALA A C 1
ATOM 710 O O . ALA A 1 99 ? 3.281 -1.071 -2.942 1.00 98.62 99 ALA A O 1
ATOM 711 N N . LEU A 1 100 ? 2.294 -3.037 -2.517 1.00 98.56 100 LEU A N 1
ATOM 712 C CA . LEU A 1 100 ? 3.392 -3.876 -2.985 1.00 98.56 100 LEU A CA 1
ATOM 713 C C . LEU A 1 100 ? 3.092 -4.509 -4.345 1.00 98.56 100 LEU A C 1
ATOM 715 O O . LEU A 1 100 ? 3.843 -4.316 -5.295 1.00 98.56 100 LEU A O 1
ATOM 719 N N . LEU A 1 101 ? 1.999 -5.269 -4.445 1.00 98.62 101 LEU A N 1
ATOM 720 C CA . LEU A 1 101 ? 1.744 -6.172 -5.572 1.00 98.62 101 LEU A CA 1
ATOM 721 C C . LEU A 1 101 ? 1.474 -5.432 -6.885 1.00 98.62 101 LEU A C 1
ATOM 723 O O . LEU A 1 101 ? 2.034 -5.791 -7.919 1.00 98.62 101 LEU A O 1
ATOM 727 N N . PHE A 1 102 ? 0.630 -4.398 -6.847 1.00 98.56 102 PHE A N 1
ATOM 728 C CA . PHE A 1 102 ? 0.288 -3.619 -8.036 1.00 98.56 102 PHE A CA 1
ATOM 729 C C . PHE A 1 102 ? 1.494 -2.850 -8.598 1.00 98.56 102 PHE A C 1
ATOM 731 O O . PHE A 1 102 ? 1.823 -3.043 -9.771 1.00 98.56 102 PHE A O 1
ATOM 738 N N . PRO A 1 103 ? 2.200 -2.020 -7.802 1.00 98.50 103 PRO A N 1
ATOM 739 C CA . PRO A 1 103 ? 3.345 -1.283 -8.317 1.00 98.50 103 PRO A CA 1
ATOM 740 C C . PRO A 1 103 ? 4.498 -2.205 -8.716 1.00 98.50 103 PRO A C 1
ATOM 742 O O . PRO A 1 103 ? 5.096 -1.972 -9.760 1.00 98.50 103 PRO A O 1
ATOM 745 N N . ALA A 1 104 ? 4.762 -3.294 -7.981 1.00 98.19 104 ALA A N 1
ATOM 746 C CA . ALA A 1 104 ? 5.792 -4.261 -8.368 1.00 98.19 104 ALA A CA 1
ATOM 747 C C . ALA A 1 104 ? 5.527 -4.887 -9.747 1.00 98.19 104 ALA A C 1
ATOM 749 O O . ALA A 1 104 ? 6.465 -5.061 -10.522 1.00 98.19 104 ALA A O 1
ATOM 750 N N . ALA A 1 105 ? 4.265 -5.181 -10.081 1.00 98.25 105 ALA A N 1
ATOM 751 C CA . ALA A 1 105 ? 3.889 -5.696 -11.397 1.00 98.25 105 ALA A CA 1
ATOM 752 C C . ALA A 1 105 ? 4.220 -4.703 -12.522 1.00 98.25 105 ALA A C 1
ATOM 754 O O . ALA A 1 105 ? 4.767 -5.089 -13.551 1.00 98.25 105 ALA A O 1
ATOM 755 N N . LEU A 1 106 ? 3.920 -3.418 -12.318 1.00 98.19 106 LEU A N 1
ATOM 756 C CA . LEU A 1 106 ? 4.205 -2.372 -13.302 1.00 98.19 106 LEU A CA 1
ATOM 757 C C . LEU A 1 106 ? 5.700 -2.056 -13.397 1.00 98.19 106 LEU A C 1
ATOM 759 O O . LEU A 1 106 ? 6.212 -1.888 -14.500 1.00 98.19 106 LEU A O 1
ATOM 763 N N . TYR A 1 107 ? 6.420 -2.044 -12.270 1.00 97.81 107 TYR A N 1
ATOM 764 C CA . TYR A 1 107 ? 7.876 -1.920 -12.286 1.00 97.81 107 TYR A CA 1
ATOM 765 C C . TYR A 1 107 ? 8.515 -3.081 -13.044 1.00 97.81 107 TYR A C 1
ATOM 767 O O . TYR A 1 107 ? 9.403 -2.857 -13.856 1.00 97.81 107 TYR A O 1
ATOM 775 N N . SER A 1 108 ? 8.041 -4.311 -12.824 1.00 97.69 108 SER A N 1
ATOM 776 C CA . SER A 1 108 ? 8.517 -5.496 -13.539 1.00 97.69 108 SER A CA 1
ATOM 777 C C . SER A 1 108 ? 8.239 -5.407 -15.040 1.00 97.69 108 SER A C 1
ATOM 779 O O . SER A 1 108 ? 9.137 -5.663 -15.844 1.00 97.69 108 SER A O 1
ATOM 781 N N . LEU A 1 109 ? 7.036 -4.971 -15.422 1.00 97.25 109 LEU A N 1
ATOM 782 C CA . LEU A 1 109 ? 6.631 -4.810 -16.817 1.00 97.25 109 LEU A CA 1
ATOM 783 C C . LEU A 1 109 ? 7.545 -3.844 -17.590 1.00 97.25 109 LEU A C 1
ATOM 785 O O . LEU A 1 109 ? 7.901 -4.128 -18.733 1.00 97.25 109 LEU A O 1
ATOM 789 N N . SER A 1 110 ? 8.018 -2.765 -16.955 1.00 96.62 110 SER A N 1
ATOM 790 C CA . SER A 1 110 ? 8.981 -1.826 -17.561 1.00 96.62 110 SER A CA 1
ATOM 791 C C . SER A 1 110 ? 10.313 -2.460 -17.974 1.00 96.62 110 SER A C 1
ATOM 793 O O . SER A 1 110 ? 11.010 -1.913 -18.829 1.00 96.62 110 SER A O 1
ATOM 795 N N . PHE A 1 111 ? 10.664 -3.609 -17.391 1.00 97.31 111 PHE A N 1
ATOM 796 C CA . PHE A 1 111 ? 11.876 -4.374 -17.695 1.00 97.31 111 PHE A CA 1
ATOM 797 C C . PHE A 1 111 ? 11.570 -5.715 -18.384 1.00 97.31 111 PHE A C 1
ATOM 799 O O . PHE A 1 111 ? 12.393 -6.626 -18.355 1.00 97.31 111 PHE A O 1
ATOM 806 N N . GLY A 1 112 ? 10.393 -5.845 -19.011 1.00 95.75 112 GLY A N 1
ATOM 807 C CA . GLY A 1 112 ? 9.989 -7.049 -19.749 1.00 95.75 112 GLY A CA 1
ATOM 808 C C . GLY A 1 112 ? 9.533 -8.214 -18.866 1.00 95.75 112 GLY A C 1
ATOM 809 O O . GLY A 1 112 ? 9.412 -9.341 -19.341 1.00 95.75 112 GLY A O 1
ATOM 810 N N . GLY A 1 113 ? 9.297 -7.961 -17.579 1.00 96.62 113 GLY A N 1
ATOM 811 C CA . GLY A 1 113 ? 8.797 -8.950 -16.636 1.00 96.62 113 GLY A CA 1
ATOM 812 C C . GLY A 1 113 ? 7.266 -9.075 -16.617 1.00 96.62 113 GLY A C 1
ATOM 813 O O . GLY A 1 113 ? 6.553 -8.398 -17.363 1.00 96.62 113 GLY A O 1
ATOM 814 N N . PRO A 1 114 ? 6.733 -9.971 -15.771 1.00 94.88 114 PRO A N 1
ATOM 815 C CA . PRO A 1 114 ? 5.307 -10.267 -15.727 1.00 94.88 114 PRO A CA 1
ATOM 816 C C . PRO A 1 114 ? 4.459 -9.170 -15.062 1.00 94.88 114 PRO A C 1
ATOM 818 O O . PRO A 1 114 ? 4.854 -8.567 -14.068 1.00 94.88 114 PRO A O 1
ATOM 821 N N . VAL A 1 115 ? 3.212 -9.022 -15.528 1.00 95.31 115 VAL A N 1
ATOM 822 C CA . VAL A 1 115 ? 2.222 -8.062 -14.987 1.00 95.31 115 VAL A CA 1
ATOM 823 C C . VAL A 1 115 ? 1.078 -8.717 -14.191 1.00 95.31 115 VAL A C 1
ATOM 825 O O . VAL A 1 115 ? 0.217 -8.035 -13.641 1.00 95.31 115 VAL A O 1
ATOM 828 N N . PHE A 1 116 ? 1.043 -10.049 -14.081 1.00 95.62 116 PHE A N 1
ATOM 829 C CA . PHE A 1 116 ? -0.114 -10.777 -13.529 1.00 95.62 116 PHE A CA 1
ATOM 830 C C . PHE A 1 116 ? -0.419 -10.478 -12.050 1.00 95.62 116 PHE A C 1
ATOM 832 O O . PHE A 1 116 ? -1.502 -10.817 -11.583 1.00 95.62 116 PHE A O 1
ATOM 839 N N . LEU A 1 117 ? 0.503 -9.853 -11.306 1.00 96.69 117 LEU A N 1
ATOM 840 C CA . LEU A 1 117 ? 0.274 -9.425 -9.921 1.00 96.69 117 LEU A CA 1
ATOM 841 C C . LEU A 1 117 ? -0.600 -8.163 -9.814 1.00 96.69 117 LEU A C 1
ATOM 843 O O . LEU A 1 117 ? -1.190 -7.929 -8.757 1.00 96.69 117 LEU A O 1
ATOM 847 N N . ALA A 1 118 ? -0.735 -7.379 -10.892 1.00 97.44 118 ALA A N 1
ATOM 848 C CA . ALA A 1 118 ? -1.469 -6.116 -10.867 1.00 97.44 118 ALA A CA 1
ATOM 849 C C . ALA A 1 118 ? -2.944 -6.272 -10.440 1.00 97.44 118 ALA A C 1
ATOM 851 O O . ALA A 1 118 ? -3.356 -5.570 -9.515 1.00 97.44 118 ALA A O 1
ATOM 852 N N . PRO A 1 119 ? -3.743 -7.211 -10.990 1.00 97.94 119 PRO A N 1
ATOM 853 C CA . PRO A 1 119 ? -5.138 -7.374 -10.576 1.00 97.94 119 PRO A CA 1
ATOM 854 C C . PRO A 1 119 ? -5.279 -7.709 -9.088 1.00 97.94 119 PRO A C 1
ATOM 856 O O . PRO A 1 119 ? -6.128 -7.140 -8.407 1.00 97.94 119 PRO A O 1
ATOM 859 N N . TYR A 1 120 ? -4.409 -8.572 -8.556 1.00 98.38 120 TYR A N 1
ATOM 860 C CA . TYR A 1 120 ? -4.433 -8.950 -7.142 1.00 98.38 120 TYR A CA 1
ATOM 861 C C . TYR A 1 120 ? -4.091 -7.770 -6.230 1.00 98.38 120 TYR A C 1
ATOM 863 O O . TYR A 1 120 ? -4.749 -7.576 -5.210 1.00 98.38 120 TYR A O 1
ATOM 871 N N . GLY A 1 121 ? -3.111 -6.946 -6.613 1.00 98.44 121 GLY A N 1
ATOM 872 C CA . GLY A 1 121 ? -2.789 -5.721 -5.883 1.00 98.44 121 GLY A CA 1
ATOM 873 C C . GLY A 1 121 ? -3.925 -4.695 -5.913 1.00 98.44 121 GLY A C 1
ATOM 874 O O . GLY A 1 121 ? -4.251 -4.113 -4.878 1.00 98.44 121 GLY A O 1
ATOM 875 N N . GLY A 1 122 ? -4.578 -4.522 -7.066 1.00 98.44 122 GLY A N 1
ATOM 876 C CA . GLY A 1 122 ? -5.746 -3.648 -7.209 1.00 98.44 122 GLY A CA 1
ATOM 877 C C . GLY A 1 122 ? -6.930 -4.104 -6.352 1.00 98.44 122 GLY A C 1
ATOM 878 O O . GLY A 1 122 ? -7.494 -3.311 -5.601 1.00 98.44 122 GLY A O 1
ATOM 879 N N . ILE A 1 123 ? -7.261 -5.398 -6.391 1.00 98.81 123 ILE A N 1
ATOM 880 C CA . ILE A 1 123 ? -8.335 -5.985 -5.576 1.00 98.81 123 ILE A CA 1
ATOM 881 C C . ILE A 1 123 ? -8.017 -5.860 -4.083 1.00 98.81 123 ILE A C 1
ATOM 883 O O . ILE A 1 123 ? -8.897 -5.487 -3.308 1.00 98.81 123 ILE A O 1
ATOM 887 N N . ALA A 1 124 ? -6.771 -6.119 -3.671 1.00 98.75 124 ALA A N 1
ATOM 888 C CA . ALA A 1 124 ? -6.353 -5.953 -2.281 1.00 98.75 124 ALA A CA 1
ATOM 889 C C . ALA A 1 124 ? -6.547 -4.504 -1.811 1.00 98.75 124 ALA A C 1
ATOM 891 O O . ALA A 1 124 ? -7.181 -4.273 -0.786 1.00 98.75 124 ALA A O 1
ATOM 892 N N . ALA A 1 125 ? -6.096 -3.523 -2.593 1.00 98.69 125 ALA A N 1
ATOM 893 C CA . ALA A 1 125 ? -6.315 -2.110 -2.306 1.00 98.69 125 ALA A CA 1
ATOM 894 C C . ALA A 1 125 ? -7.807 -1.750 -2.173 1.00 98.69 125 ALA A C 1
ATOM 896 O O . ALA A 1 125 ? -8.206 -1.138 -1.181 1.00 98.69 125 ALA A O 1
ATOM 897 N N . MET A 1 126 ? -8.641 -2.166 -3.133 1.00 98.88 126 MET A N 1
ATOM 898 C CA . MET A 1 126 ? -10.090 -1.930 -3.104 1.00 98.88 126 MET A CA 1
ATOM 899 C C . MET A 1 126 ? -10.742 -2.545 -1.862 1.00 98.88 126 MET A C 1
ATOM 901 O O . MET A 1 126 ? -11.515 -1.880 -1.174 1.00 98.88 126 MET A O 1
ATOM 905 N N . ALA A 1 127 ? -10.403 -3.796 -1.544 1.00 98.81 127 ALA A N 1
ATOM 906 C CA . ALA A 1 127 ? -10.901 -4.480 -0.358 1.00 98.81 127 ALA A CA 1
ATOM 907 C C . ALA A 1 127 ? -10.416 -3.805 0.935 1.00 98.81 127 ALA A C 1
ATOM 909 O O . ALA A 1 127 ? -11.185 -3.683 1.885 1.00 98.81 127 ALA A O 1
ATOM 910 N N . GLY A 1 128 ? -9.179 -3.301 0.960 1.00 98.81 128 GLY A N 1
ATOM 911 C CA . GLY A 1 128 ? -8.638 -2.524 2.073 1.00 98.81 128 GLY A CA 1
ATOM 912 C C . GLY A 1 128 ? -9.452 -1.260 2.347 1.00 98.81 128 GLY A C 1
ATOM 913 O O . GLY A 1 128 ? -9.903 -1.046 3.472 1.00 98.81 128 GLY A O 1
ATOM 914 N N . TRP A 1 129 ? -9.727 -0.462 1.313 1.00 98.75 129 TRP A N 1
ATOM 915 C CA . TRP A 1 129 ? -10.572 0.730 1.437 1.00 98.75 129 TRP A CA 1
ATOM 916 C C . TRP A 1 129 ? -12.027 0.400 1.796 1.00 98.75 129 TRP A C 1
ATOM 918 O O . TRP A 1 129 ? -12.624 1.086 2.628 1.00 98.75 129 TRP A O 1
ATOM 928 N N . ALA A 1 130 ? -12.591 -0.675 1.238 1.00 98.75 130 ALA A N 1
ATOM 929 C CA . ALA A 1 130 ? -13.933 -1.131 1.590 1.00 98.75 130 ALA A CA 1
ATOM 930 C C . ALA A 1 130 ? -14.023 -1.544 3.069 1.00 98.75 130 ALA A C 1
ATOM 932 O O . ALA A 1 130 ? -14.935 -1.111 3.776 1.00 98.75 130 ALA A O 1
ATOM 933 N N . LEU A 1 131 ? -13.054 -2.320 3.571 1.00 98.50 131 LEU A N 1
ATOM 934 C CA . LEU A 1 131 ? -12.995 -2.713 4.981 1.00 98.50 131 LEU A CA 1
ATOM 935 C C . LEU A 1 131 ? -12.794 -1.516 5.908 1.00 98.50 131 LEU A C 1
ATOM 937 O O . LEU A 1 131 ? -13.398 -1.489 6.979 1.00 98.50 131 LEU A O 1
ATOM 941 N N . PHE A 1 132 ? -12.002 -0.521 5.500 1.00 98.50 132 PHE A N 1
ATOM 942 C CA . PHE A 1 132 ? -11.883 0.735 6.238 1.00 98.50 132 PHE A CA 1
ATOM 943 C C . PHE A 1 132 ? -13.256 1.407 6.401 1.00 98.50 132 PHE A C 1
ATOM 945 O O . PHE A 1 132 ? -13.658 1.715 7.524 1.00 98.50 132 PHE A O 1
ATOM 952 N N . GLY A 1 133 ? -14.025 1.541 5.313 1.00 98.06 133 GLY A N 1
ATOM 953 C CA . GLY A 1 133 ? -15.385 2.089 5.352 1.00 98.06 133 GLY A CA 1
ATOM 954 C C . GLY A 1 133 ? -16.338 1.287 6.248 1.00 98.06 133 GLY A C 1
ATOM 955 O O . GLY A 1 133 ? -17.022 1.859 7.097 1.00 98.06 133 GLY A O 1
ATOM 956 N N . VAL A 1 134 ? -16.341 -0.045 6.130 1.00 97.81 134 VAL A N 1
ATOM 957 C CA . VAL A 1 134 ? -17.166 -0.925 6.980 1.00 97.81 134 VAL A CA 1
ATOM 958 C C . VAL A 1 134 ? -16.794 -0.781 8.457 1.00 97.81 134 VAL A C 1
ATOM 960 O O . VAL A 1 134 ? -17.678 -0.701 9.309 1.00 97.81 134 VAL A O 1
ATOM 963 N N . ALA A 1 135 ? -15.502 -0.706 8.778 1.00 96.75 135 ALA A N 1
ATOM 964 C CA . ALA A 1 135 ? -15.036 -0.540 10.149 1.00 96.75 135 ALA A CA 1
ATOM 965 C C . ALA A 1 135 ? -15.525 0.780 10.771 1.00 96.75 135 ALA A C 1
ATOM 967 O O . ALA A 1 135 ? -15.947 0.790 11.931 1.00 96.75 135 ALA A O 1
ATOM 968 N N . VAL A 1 136 ? -15.534 1.875 10.001 1.00 95.38 136 VAL A N 1
ATOM 969 C CA . VAL A 1 136 ? -16.109 3.159 10.438 1.00 95.38 136 VAL A CA 1
ATOM 970 C C . VAL A 1 136 ? -17.603 3.011 10.728 1.00 95.38 136 VAL A C 1
ATOM 972 O O . VAL A 1 136 ? -18.052 3.386 11.809 1.00 95.38 136 VAL A O 1
ATOM 975 N N . LEU A 1 137 ? -18.369 2.399 9.821 1.00 94.81 137 LEU A N 1
ATOM 976 C CA . LEU A 1 137 ? -19.815 2.213 9.998 1.00 94.81 137 LEU A CA 1
ATOM 977 C C . LEU A 1 137 ? -20.157 1.363 11.230 1.00 94.81 137 LEU A C 1
ATOM 979 O O . LEU A 1 137 ? -21.115 1.660 11.941 1.00 94.81 137 LEU A O 1
ATOM 983 N N . VAL A 1 138 ? -19.364 0.328 11.519 1.00 91.62 138 VAL A N 1
ATOM 984 C CA . VAL A 1 138 ? -19.540 -0.503 12.723 1.00 91.62 138 VAL A CA 1
ATOM 985 C C . VAL A 1 138 ? -19.211 0.276 13.998 1.00 91.62 138 VAL A C 1
ATOM 987 O O . VAL A 1 138 ? -19.843 0.043 15.024 1.00 91.62 138 VAL A O 1
ATOM 990 N N . THR A 1 139 ? -18.280 1.230 13.936 1.00 86.81 139 THR A N 1
ATOM 991 C CA . THR A 1 139 ? -17.926 2.086 15.081 1.00 86.81 139 THR A CA 1
ATOM 992 C C . THR A 1 139 ? -19.048 3.070 15.437 1.00 86.81 139 THR A C 1
ATOM 994 O O . THR A 1 139 ? -19.202 3.420 16.602 1.00 86.81 139 THR A O 1
ATOM 997 N N . LEU A 1 140 ? -19.857 3.493 14.457 1.00 78.00 140 LEU A N 1
ATOM 998 C CA . LEU A 1 140 ? -20.973 4.427 14.659 1.00 78.00 140 LEU A CA 1
ATOM 999 C C . LEU A 1 140 ? -22.236 3.783 15.245 1.00 78.00 140 LEU A C 1
ATOM 1001 O O . LEU A 1 140 ? -23.143 4.509 15.652 1.00 78.00 140 LEU A O 1
ATOM 1005 N N . LYS A 1 141 ? -22.340 2.446 15.282 1.00 69.19 141 LYS A N 1
ATOM 1006 C CA . LYS A 1 141 ? -23.514 1.795 15.876 1.00 69.19 141 LYS A CA 1
ATOM 1007 C C . LYS A 1 141 ? -23.550 2.102 17.380 1.00 69.19 141 LYS A C 1
ATOM 1009 O O . LYS A 1 141 ? -22.594 1.749 18.075 1.00 69.19 141 LYS A O 1
ATOM 1014 N N . PRO A 1 142 ? -24.613 2.746 17.901 1.00 57.38 142 PRO A N 1
ATOM 1015 C CA . PRO A 1 142 ? -24.705 3.035 19.324 1.00 57.38 142 PRO A CA 1
ATOM 1016 C C . PRO A 1 142 ? -24.665 1.722 20.105 1.00 57.38 142 PRO A C 1
ATOM 1018 O O . PRO A 1 142 ? -25.348 0.761 19.745 1.00 57.38 142 PRO A O 1
ATOM 1021 N N . LYS A 1 143 ? -23.862 1.675 21.175 1.00 58.47 143 LYS A N 1
ATOM 1022 C CA . LYS A 1 143 ? -23.972 0.600 22.164 1.00 58.47 143 LYS A CA 1
ATOM 1023 C C . LYS A 1 143 ? -25.376 0.712 22.753 1.00 58.47 143 LYS A C 1
ATOM 1025 O O . LYS A 1 143 ? -25.658 1.690 23.440 1.00 58.47 143 LYS A O 1
ATOM 1030 N N . THR A 1 144 ? -26.262 -0.230 22.442 1.00 60.59 144 THR A N 1
ATOM 1031 C CA . THR A 1 144 ? -27.539 -0.349 23.146 1.00 60.59 144 THR A CA 1
ATOM 1032 C C . THR A 1 144 ? -27.204 -0.585 24.612 1.00 60.59 144 THR A C 1
ATOM 1034 O O . THR A 1 144 ? -26.578 -1.586 24.950 1.00 60.59 144 THR A O 1
ATOM 1037 N N . THR A 1 145 ? -27.509 0.395 25.457 1.00 59.38 145 THR A N 1
ATOM 1038 C CA . THR A 1 145 ? -27.434 0.249 26.908 1.00 59.38 145 THR A CA 1
ATOM 1039 C C . THR A 1 145 ? -28.554 -0.700 27.319 1.00 59.38 145 THR A C 1
ATOM 1041 O O . THR A 1 145 ? -29.718 -0.301 27.279 1.00 59.38 145 THR A O 1
ATOM 1044 N N . GLU A 1 146 ? -28.202 -1.948 27.619 1.00 53.75 146 GLU A N 1
ATOM 1045 C CA . GLU A 1 146 ? -29.023 -2.840 28.449 1.00 53.75 146 GLU A CA 1
ATOM 1046 C C . GLU A 1 146 ? -28.777 -2.545 29.931 1.00 53.75 146 GLU A C 1
ATOM 1048 O O . GLU A 1 146 ? -27.615 -2.215 30.279 1.00 53.75 146 GLU A O 1
#

pLDDT: mean 92.16, std 13.65, range [47.41, 98.88]